Protein AF-A0A424XYY0-F1 (afdb_monomer)

pLDDT: mean 92.68, std 9.15, range [55.0, 98.5]

Sequence (62 aa):
MSIDFHTHVFHPKI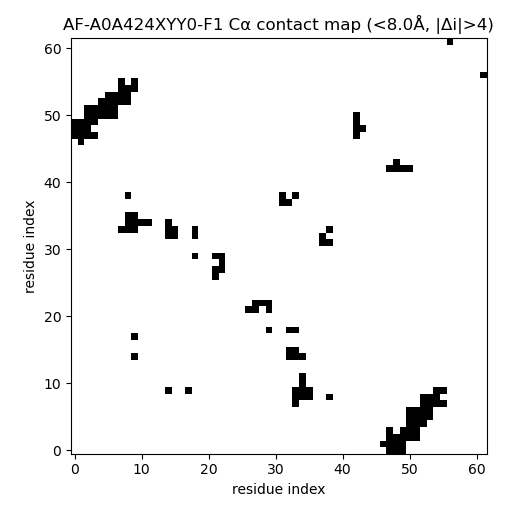ADKVLDQLENHYGIEPVGTGLVDDLLFCLDKAGIDRGVVHTAATSPDQ

Secondary structure (DSSP, 8-state):
--EEEEEE---TTTHHHHHHHHHHHH----SS-SSHHHHHHHHHHHT--EEEEEPPPSSTT-

Solvent-accessible surface area (backbone atoms only — not comparable to full-atom values): 3868 Å² total; per-residue (Å²): 137,44,69,46,79,81,40,67,54,43,60,81,95,47,18,66,64,50,50,54,50,49,22,72,72,70,73,48,85,75,92,68,69,38,34,63,70,52,51,52,51,52,30,58,76,67,70,36,73,43,71,37,74,44,76,78,66,90,47,93,92,94

Foldseek 3Di:
DAEAEDAEADDLVCQVVVQVVCCVVVVDRDPASSHPVRVVV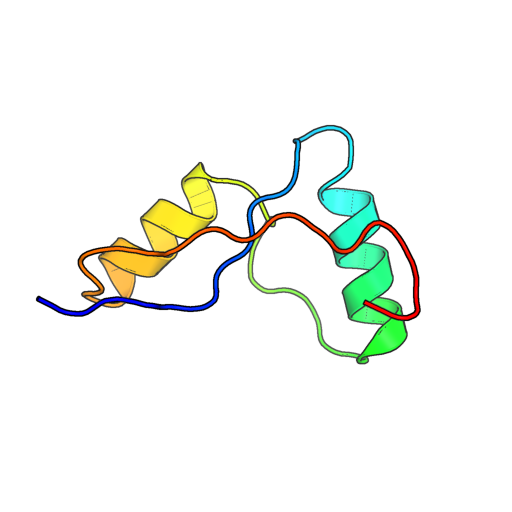VCVVVVHPYYDYDYDDPDPVD

Mean predicted aligned error: 3.43 Å

Structure (mmCIF, N/CA/C/O backbone):
data_AF-A0A424XYY0-F1
#
_entry.id   AF-A0A424XYY0-F1
#
loop_
_atom_site.group_PDB
_atom_site.id
_atom_site.type_symbol
_atom_site.label_atom_id
_atom_site.label_alt_id
_atom_site.label_comp_id
_atom_site.label_asym_id
_atom_site.label_entity_id
_atom_site.label_seq_id
_atom_site.pdbx_PDB_ins_code
_atom_site.Cartn_x
_atom_site.Cartn_y
_atom_site.Cartn_z
_atom_site.occupancy
_atom_site.B_iso_or_equiv
_atom_site.auth_seq_id
_atom_site.auth_comp_id
_atom_site.auth_asym_id
_atom_site.auth_atom_id
_atom_site.pdbx_PDB_model_num
ATOM 1 N N . MET A 1 1 ? -13.683 7.192 15.313 1.00 86.75 1 MET A N 1
ATOM 2 C CA . MET A 1 1 ? -13.597 6.525 14.009 1.00 86.75 1 MET A CA 1
ATOM 3 C C . MET A 1 1 ? -12.569 7.265 13.174 1.00 86.75 1 MET A C 1
ATOM 5 O O . MET A 1 1 ? -12.839 8.396 12.786 1.00 86.75 1 MET A O 1
ATOM 9 N N . SER A 1 2 ? -11.388 6.685 12.994 1.00 97.25 2 SER A N 1
ATOM 10 C CA . SER A 1 2 ? -10.301 7.192 12.152 1.00 97.25 2 SER A CA 1
ATOM 11 C C . SER A 1 2 ? -10.397 6.565 10.761 1.00 97.25 2 SER A C 1
ATOM 13 O O . SER A 1 2 ? -10.652 5.370 10.619 1.00 97.25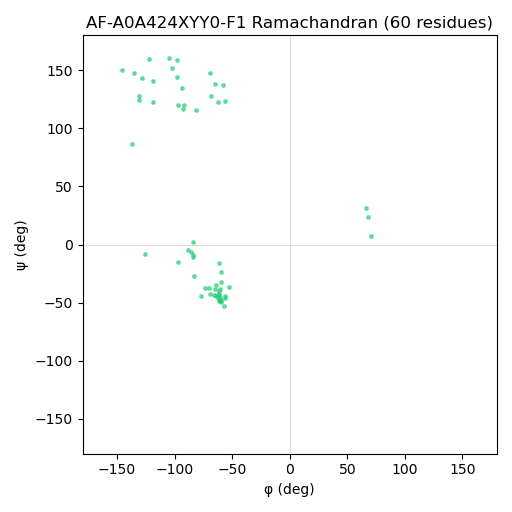 2 SER A O 1
ATOM 15 N N . ILE A 1 3 ? -10.246 7.381 9.719 1.00 98.25 3 ILE A N 1
ATOM 16 C CA . ILE A 1 3 ? -10.339 6.921 8.333 1.00 98.25 3 ILE A CA 1
ATOM 17 C C . ILE A 1 3 ? -9.132 7.452 7.571 1.00 98.25 3 ILE A C 1
ATOM 19 O O . ILE A 1 3 ? -8.924 8.665 7.538 1.00 98.25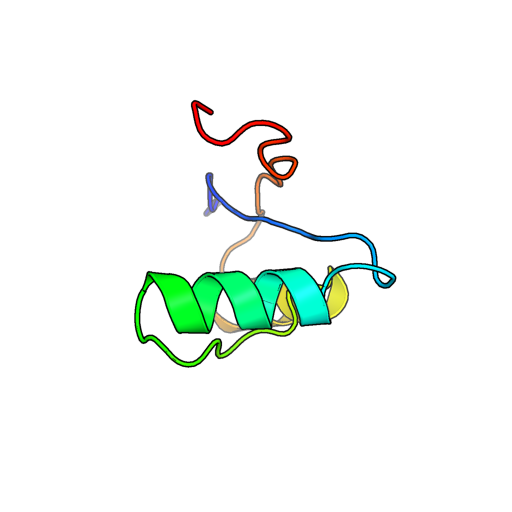 3 ILE A O 1
ATOM 23 N N . ASP A 1 4 ? -8.375 6.554 6.946 1.00 97.94 4 ASP A N 1
ATOM 24 C CA . ASP A 1 4 ? -7.427 6.923 5.901 1.00 97.94 4 ASP A CA 1
ATOM 25 C C . ASP A 1 4 ? -8.192 7.073 4.583 1.00 97.94 4 ASP A C 1
ATOM 27 O O . ASP A 1 4 ? -8.810 6.129 4.081 1.00 97.94 4 ASP A O 1
ATOM 31 N N . PHE A 1 5 ? -8.217 8.291 4.049 1.00 97.06 5 PHE A N 1
ATOM 32 C CA . PHE A 1 5 ? -8.982 8.607 2.848 1.00 97.06 5 PHE A CA 1
ATOM 33 C C . PHE A 1 5 ? -8.229 8.280 1.549 1.00 97.06 5 PHE A C 1
ATOM 35 O O . PHE A 1 5 ? -8.827 8.325 0.471 1.00 97.06 5 PHE A O 1
ATOM 42 N N . HIS A 1 6 ? -6.939 7.942 1.621 1.00 95.62 6 HIS A N 1
ATOM 43 C CA . HIS A 1 6 ? -6.119 7.719 0.436 1.00 95.62 6 HIS A CA 1
ATOM 44 C C . HIS A 1 6 ? -5.233 6.489 0.600 1.00 95.62 6 HIS A C 1
ATOM 46 O O . HIS A 1 6 ? -4.057 6.575 0.937 1.00 95.62 6 HIS A O 1
ATOM 52 N N . THR A 1 7 ? -5.790 5.328 0.265 1.00 95.88 7 THR A N 1
ATOM 53 C CA . THR A 1 7 ? -5.041 4.069 0.194 1.00 95.88 7 THR A CA 1
ATOM 54 C C . THR A 1 7 ? -5.149 3.457 -1.198 1.00 95.88 7 THR A C 1
ATOM 56 O O . THR A 1 7 ? -6.073 3.759 -1.959 1.00 95.88 7 THR A O 1
ATOM 59 N N . HIS A 1 8 ? -4.218 2.567 -1.530 1.00 94.69 8 HIS A N 1
ATOM 60 C CA . HIS A 1 8 ? -4.242 1.801 -2.770 1.00 94.69 8 HIS A CA 1
ATOM 61 C C . HIS A 1 8 ? -4.075 0.312 -2.478 1.00 94.69 8 HIS A C 1
ATOM 63 O O . HIS A 1 8 ? -3.318 -0.080 -1.594 1.00 94.69 8 HIS A O 1
ATOM 69 N N . VAL A 1 9 ? -4.777 -0.509 -3.257 1.00 95.50 9 VAL A N 1
ATOM 70 C CA . VAL A 1 9 ? -4.597 -1.961 -3.318 1.00 95.50 9 VAL A CA 1
ATOM 71 C C . VAL A 1 9 ? -4.502 -2.338 -4.785 1.00 95.50 9 VAL A C 1
ATOM 73 O O . VAL A 1 9 ? -5.373 -1.986 -5.584 1.00 95.50 9 VAL A O 1
ATOM 76 N N . PHE A 1 10 ? -3.456 -3.071 -5.139 1.00 94.19 10 PHE A N 1
ATOM 77 C CA . PHE A 1 10 ? -3.220 -3.526 -6.498 1.00 94.19 10 PHE A CA 1
ATOM 78 C C . PHE A 1 10 ? -3.607 -4.995 -6.650 1.00 94.19 10 PHE A C 1
ATOM 80 O O . PHE A 1 10 ? -3.565 -5.792 -5.713 1.00 94.19 10 PHE A O 1
ATOM 87 N N . HIS A 1 11 ? -3.993 -5.375 -7.867 1.00 94.19 11 HIS A N 1
ATOM 88 C CA . HIS A 1 11 ? -4.236 -6.779 -8.172 1.00 94.19 11 HIS A CA 1
ATOM 89 C C . HIS A 1 11 ? -2.912 -7.566 -8.047 1.00 94.19 11 HIS A C 1
ATOM 91 O O . HIS A 1 11 ? -1.904 -7.099 -8.580 1.00 94.19 11 HIS A O 1
ATOM 97 N N . PRO A 1 12 ? -2.887 -8.783 -7.459 1.00 95.88 12 PRO A N 1
ATOM 98 C CA . PRO A 1 12 ? -1.640 -9.518 -7.200 1.00 95.88 12 PRO A CA 1
ATOM 99 C C . PRO A 1 12 ? -0.726 -9.684 -8.420 1.00 95.88 12 PRO A C 1
ATOM 101 O O . PRO A 1 12 ? 0.484 -9.571 -8.321 1.00 95.88 12 PRO A O 1
ATOM 104 N N . LYS A 1 13 ? -1.312 -9.872 -9.610 1.00 95.94 13 LYS A N 1
ATOM 105 C CA . LYS A 1 13 ? -0.567 -9.977 -10.883 1.00 95.94 13 LYS A CA 1
ATOM 106 C C . LYS A 1 13 ? 0.250 -8.735 -11.274 1.00 95.94 13 LYS A C 1
ATOM 108 O O . LYS A 1 13 ? 1.038 -8.836 -12.208 1.00 95.94 13 LYS A O 1
ATOM 113 N N . ILE A 1 14 ? 0.005 -7.574 -10.664 1.00 93.56 14 ILE A N 1
ATOM 114 C CA . ILE A 1 14 ? 0.680 -6.316 -11.015 1.00 93.56 14 ILE A CA 1
ATOM 115 C C . ILE A 1 14 ? 1.348 -5.623 -9.824 1.00 93.56 14 ILE A C 1
ATOM 117 O O . ILE A 1 14 ? 2.038 -4.639 -10.058 1.00 93.56 14 ILE A O 1
ATOM 121 N N . ALA A 1 15 ? 1.143 -6.093 -8.588 1.00 94.88 15 ALA A N 1
ATOM 122 C CA . ALA A 1 15 ? 1.592 -5.398 -7.381 1.00 94.88 15 ALA A CA 1
ATOM 123 C C . ALA A 1 15 ? 3.108 -5.145 -7.395 1.00 94.88 15 ALA A C 1
ATOM 125 O O . ALA A 1 15 ? 3.513 -3.988 -7.355 1.00 94.88 15 ALA A O 1
ATOM 126 N N . ASP A 1 16 ? 3.914 -6.189 -7.604 1.00 95.88 16 ASP A N 1
ATOM 127 C CA . ASP A 1 16 ? 5.381 -6.083 -7.653 1.00 95.88 16 ASP A CA 1
ATOM 128 C C . ASP A 1 16 ? 5.849 -5.076 -8.713 1.00 95.88 16 ASP A C 1
ATOM 130 O O . ASP A 1 16 ? 6.624 -4.171 -8.430 1.00 95.88 16 ASP A O 1
ATOM 134 N N . LYS A 1 17 ? 5.281 -5.150 -9.924 1.00 94.56 17 LYS A N 1
ATOM 135 C CA . LYS A 1 17 ? 5.602 -4.211 -11.008 1.00 94.56 17 LYS A CA 1
ATOM 136 C C . LYS A 1 17 ? 5.270 -2.762 -10.636 1.00 94.56 17 LYS A C 1
ATOM 138 O O . LYS A 1 17 ? 5.976 -1.846 -11.053 1.00 94.56 17 LYS A O 1
ATOM 143 N N . VAL A 1 18 ? 4.162 -2.540 -9.928 1.00 92.94 18 VAL A N 1
ATOM 144 C CA . VAL A 1 18 ? 3.768 -1.199 -9.482 1.00 92.94 18 VAL A CA 1
ATOM 145 C C . VAL A 1 18 ? 4.728 -0.698 -8.406 1.00 92.94 18 VAL A C 1
ATOM 147 O O . VAL A 1 18 ? 5.150 0.451 -8.488 1.00 92.94 18 VAL A O 1
ATOM 150 N N . LEU A 1 19 ? 5.113 -1.541 -7.446 1.00 94.81 19 LEU A N 1
ATOM 151 C CA . LEU A 1 19 ? 6.099 -1.187 -6.424 1.00 94.81 19 LEU A CA 1
ATOM 152 C C . LEU A 1 19 ? 7.448 -0.826 -7.045 1.00 94.81 19 LEU A C 1
ATOM 154 O O . LEU A 1 19 ? 7.955 0.255 -6.760 1.00 94.81 19 LEU A O 1
ATOM 158 N N . ASP A 1 20 ? 7.951 -1.644 -7.973 1.00 95.94 20 ASP A N 1
ATOM 159 C CA . ASP A 1 20 ? 9.181 -1.357 -8.717 1.00 95.94 20 ASP A CA 1
ATOM 160 C C . ASP A 1 20 ? 9.087 0.000 -9.429 1.00 95.94 20 ASP A C 1
ATOM 162 O O . ASP A 1 20 ? 10.021 0.802 -9.416 1.00 95.94 20 ASP A O 1
ATOM 166 N N . GLN A 1 21 ? 7.953 0.292 -10.074 1.00 93.00 21 GLN A N 1
ATOM 167 C CA . GLN A 1 21 ? 7.749 1.571 -10.752 1.00 93.00 21 GLN A CA 1
ATOM 168 C C . GLN A 1 21 ? 7.754 2.749 -9.766 1.00 93.00 21 GLN A C 1
ATOM 170 O O . GLN A 1 21 ? 8.360 3.779 -10.064 1.00 93.00 21 GLN A O 1
ATOM 175 N N . LEU A 1 22 ? 7.077 2.617 -8.622 1.00 92.50 22 LEU A N 1
ATOM 176 C CA . LEU A 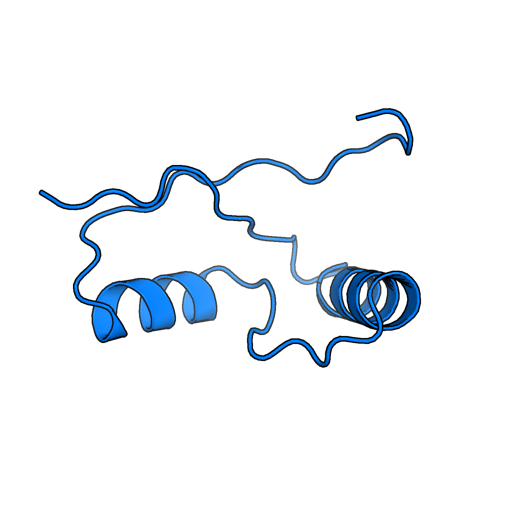1 22 ? 7.000 3.657 -7.594 1.00 92.50 22 LEU A CA 1
ATOM 177 C C . LEU A 1 22 ? 8.368 3.909 -6.957 1.00 92.50 22 LEU A C 1
ATOM 179 O O . LEU A 1 22 ? 8.762 5.066 -6.818 1.00 92.50 22 LEU A O 1
ATOM 183 N N . GLU A 1 23 ? 9.112 2.850 -6.644 1.00 96.38 23 GLU A N 1
ATOM 184 C CA . GLU A 1 23 ? 10.474 2.945 -6.125 1.00 96.38 23 GLU A CA 1
ATOM 185 C C . GLU A 1 23 ? 11.387 3.663 -7.118 1.00 96.38 23 GLU A C 1
ATOM 187 O O . GLU A 1 23 ? 12.049 4.632 -6.759 1.00 96.38 23 GLU A O 1
ATOM 192 N N . ASN A 1 24 ? 11.367 3.262 -8.392 1.00 96.25 24 ASN A N 1
ATOM 193 C CA . ASN A 1 24 ? 12.182 3.899 -9.426 1.00 96.25 24 ASN A CA 1
ATOM 194 C C . ASN A 1 24 ? 11.795 5.369 -9.670 1.00 96.25 24 ASN A C 1
ATOM 196 O O . ASN A 1 24 ? 12.658 6.187 -9.984 1.00 96.25 24 ASN A O 1
ATOM 200 N N . HIS A 1 25 ? 10.508 5.713 -9.562 1.00 93.25 25 HIS A N 1
ATOM 201 C CA . HIS A 1 25 ? 10.024 7.073 -9.805 1.00 93.25 25 HIS A CA 1
ATOM 202 C C . HIS A 1 25 ? 10.316 8.021 -8.635 1.00 93.25 25 HIS A C 1
ATOM 204 O O . HIS A 1 25 ? 10.748 9.152 -8.860 1.00 93.25 25 HIS A O 1
ATOM 210 N N . TYR A 1 26 ? 10.082 7.574 -7.399 1.00 93.25 26 TYR A N 1
ATOM 211 C CA . TYR A 1 26 ? 10.225 8.406 -6.201 1.00 93.25 26 TYR A CA 1
ATOM 212 C C . TYR A 1 26 ? 11.572 8.233 -5.486 1.00 93.25 26 TYR A C 1
ATOM 214 O O . TYR A 1 26 ? 11.923 9.070 -4.657 1.00 93.25 26 TYR A O 1
ATOM 222 N N . GLY A 1 27 ? 12.333 7.179 -5.790 1.00 96.06 27 GLY A N 1
ATOM 223 C CA . GLY A 1 27 ? 13.576 6.828 -5.097 1.00 96.06 27 GLY A CA 1
ATOM 224 C C . GLY A 1 27 ? 13.363 6.378 -3.648 1.00 96.06 27 GLY A C 1
ATOM 225 O O . GLY A 1 27 ? 14.262 6.544 -2.826 1.00 96.06 27 GLY A O 1
ATOM 226 N N . ILE A 1 28 ? 12.166 5.882 -3.315 1.00 95.31 28 ILE A N 1
ATOM 227 C CA . ILE A 1 28 ? 11.782 5.470 -1.959 1.00 95.31 28 ILE A CA 1
ATOM 228 C C . ILE A 1 28 ? 11.450 3.983 -1.980 1.00 95.31 28 ILE A C 1
ATOM 230 O O . ILE A 1 28 ? 10.539 3.573 -2.696 1.00 95.31 28 ILE A O 1
ATOM 234 N N . GLU A 1 29 ? 12.157 3.210 -1.156 1.00 96.00 29 GLU A N 1
ATOM 235 C CA . GLU A 1 29 ? 11.899 1.783 -0.967 1.00 96.00 29 GLU A CA 1
ATOM 236 C C . GLU A 1 29 ? 10.485 1.569 -0.387 1.00 96.00 29 GLU A C 1
ATOM 238 O O . GLU A 1 29 ? 10.162 2.116 0.680 1.00 96.00 29 GLU A O 1
ATOM 243 N N . PRO A 1 30 ? 9.613 0.803 -1.065 1.00 94.69 30 PRO A N 1
ATOM 244 C CA . PRO A 1 30 ? 8.282 0.514 -0.561 1.00 94.69 30 PRO A CA 1
ATOM 245 C C . PRO A 1 30 ? 8.339 -0.380 0.680 1.00 94.69 30 PRO A C 1
ATOM 247 O O . PRO A 1 30 ? 8.923 -1.457 0.672 1.00 94.69 30 PRO A O 1
ATOM 250 N N . VAL A 1 31 ? 7.671 0.046 1.753 1.00 94.50 31 VAL A N 1
ATOM 251 C CA . VAL A 1 31 ? 7.559 -0.751 2.990 1.00 94.50 31 VAL A CA 1
ATOM 252 C C . VAL A 1 31 ? 6.433 -1.788 2.897 1.00 94.50 31 VAL A C 1
ATOM 254 O O . VAL A 1 31 ? 6.484 -2.815 3.571 1.00 94.50 31 VAL A O 1
ATOM 257 N N . GLY A 1 32 ? 5.411 -1.510 2.083 1.00 95.00 32 GLY A N 1
ATOM 258 C CA . GLY A 1 32 ? 4.248 -2.373 1.895 1.00 95.00 32 GLY A CA 1
ATOM 259 C C . GLY A 1 32 ? 4.269 -3.135 0.571 1.00 95.00 32 GLY A C 1
ATOM 260 O O . GLY A 1 32 ? 4.917 -2.738 -0.392 1.00 95.00 32 GLY A O 1
ATOM 261 N N . THR A 1 33 ? 3.487 -4.208 0.514 1.00 97.00 33 THR A N 1
ATOM 262 C CA . THR A 1 33 ? 3.365 -5.128 -0.634 1.00 97.00 33 THR A CA 1
ATOM 263 C C . THR A 1 33 ? 2.373 -4.652 -1.699 1.00 97.00 33 THR A C 1
ATOM 265 O O . THR A 1 33 ? 2.269 -5.241 -2.773 1.00 97.00 33 THR A O 1
ATOM 268 N N . GLY A 1 34 ? 1.584 -3.617 -1.399 1.00 95.25 34 GLY A N 1
ATOM 269 C CA . GLY A 1 34 ? 0.495 -3.162 -2.267 1.00 95.25 34 GLY A CA 1
ATOM 270 C C . GLY A 1 34 ? -0.711 -4.112 -2.322 1.00 95.25 34 GLY A C 1
ATOM 271 O O . GLY A 1 34 ? -1.618 -3.893 -3.125 1.00 95.25 34 GLY A O 1
ATOM 272 N N . LEU A 1 35 ? -0.743 -5.155 -1.484 1.00 97.19 35 LEU A N 1
ATOM 273 C CA . LEU A 1 35 ? -1.842 -6.118 -1.378 1.00 97.19 35 LEU A CA 1
ATOM 274 C C . LEU A 1 35 ? -2.789 -5.780 -0.220 1.00 97.19 35 LEU A C 1
ATOM 276 O O . LEU A 1 35 ? -2.424 -5.107 0.742 1.00 97.19 35 LEU A O 1
ATOM 280 N N . VAL A 1 36 ? -4.021 -6.292 -0.300 1.00 97.19 36 VAL A N 1
ATOM 281 C CA . VAL A 1 36 ? -5.075 -5.999 0.685 1.00 97.19 36 VAL A CA 1
ATOM 282 C C . VAL A 1 36 ? -4.719 -6.466 2.097 1.00 97.19 36 VAL A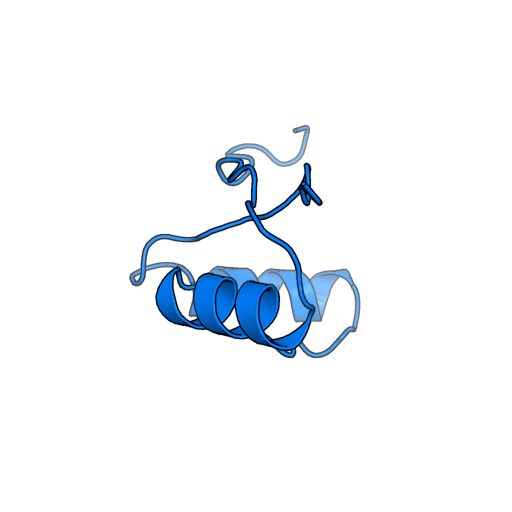 C 1
ATOM 284 O O . VAL A 1 36 ? -4.976 -5.737 3.050 1.00 97.19 36 VAL A O 1
ATOM 287 N N . ASP A 1 37 ? -4.102 -7.640 2.238 1.00 98.19 37 ASP A N 1
ATOM 288 C CA . ASP A 1 37 ? -3.788 -8.213 3.552 1.00 98.19 37 ASP A CA 1
ATOM 289 C C . ASP A 1 37 ? -2.776 -7.347 4.311 1.00 98.19 37 ASP A C 1
ATOM 291 O O . ASP A 1 37 ? -2.910 -7.120 5.512 1.00 98.19 37 ASP A O 1
ATOM 295 N N . ASP A 1 38 ? -1.803 -6.801 3.586 1.00 98.06 38 ASP A N 1
ATOM 296 C CA . ASP A 1 38 ? -0.787 -5.914 4.138 1.00 98.06 38 ASP A CA 1
ATOM 297 C C . ASP A 1 38 ? -1.347 -4.523 4.466 1.00 98.06 38 ASP A C 1
ATOM 299 O O . ASP A 1 38 ? -1.034 -3.962 5.517 1.00 98.06 38 ASP A O 1
ATOM 303 N N . LEU A 1 39 ? -2.261 -3.996 3.638 1.00 97.44 39 LEU A N 1
ATOM 304 C CA . LEU A 1 39 ? -2.988 -2.767 3.966 1.00 97.44 39 LEU A CA 1
ATOM 305 C C . LEU A 1 39 ? -3.794 -2.934 5.261 1.00 97.44 39 LEU A C 1
ATOM 307 O O . LEU A 1 39 ? -3.721 -2.081 6.143 1.00 97.44 39 LEU A O 1
ATOM 311 N N . LEU A 1 40 ? -4.547 -4.029 5.398 1.00 98.19 40 LEU A N 1
ATOM 312 C CA . LEU A 1 40 ? -5.341 -4.300 6.599 1.00 98.19 40 LEU A CA 1
ATOM 313 C C . LEU A 1 40 ? -4.456 -4.432 7.843 1.00 98.19 40 LEU A C 1
ATOM 315 O O . LEU A 1 40 ? -4.782 -3.858 8.882 1.00 98.19 40 LEU A O 1
ATOM 319 N N . PHE A 1 41 ? -3.321 -5.126 7.728 1.00 98.38 41 PHE A N 1
ATOM 320 C CA . PHE A 1 41 ? -2.335 -5.220 8.802 1.00 98.38 41 PHE A CA 1
ATOM 321 C C . PHE A 1 41 ? -1.778 -3.844 9.199 1.00 98.38 41 PHE A C 1
ATOM 323 O O . PHE A 1 41 ? -1.702 -3.523 10.387 1.00 98.38 41 PHE A O 1
ATOM 330 N N . CYS A 1 42 ? -1.424 -3.006 8.222 1.00 97.94 42 CYS A N 1
ATOM 331 C CA . CYS A 1 42 ? -0.937 -1.651 8.472 1.00 97.94 42 CYS A CA 1
ATOM 332 C C . CYS A 1 42 ? -1.987 -0.768 9.162 1.00 97.94 42 CYS A C 1
ATOM 334 O O . CYS A 1 42 ? -1.649 -0.062 10.114 1.00 97.94 42 CYS A O 1
ATOM 336 N N . LEU A 1 43 ? -3.249 -0.822 8.719 1.00 98.06 43 LEU A N 1
ATOM 337 C CA . LEU A 1 43 ? -4.349 -0.060 9.320 1.00 98.06 43 LEU A CA 1
ATOM 338 C C . LEU A 1 43 ? -4.582 -0.467 10.783 1.00 98.06 43 LEU A C 1
ATOM 340 O O . LEU A 1 43 ? -4.662 0.407 11.648 1.00 98.06 43 LEU A O 1
ATOM 344 N N . ASP A 1 44 ? -4.613 -1.772 11.071 1.00 98.19 44 ASP A N 1
ATOM 345 C CA . ASP A 1 44 ? -4.771 -2.301 12.433 1.00 98.19 44 ASP A CA 1
ATOM 346 C C . ASP A 1 44 ? -3.618 -1.855 13.343 1.00 98.19 44 ASP A C 1
ATOM 348 O O . ASP A 1 44 ? -3.833 -1.259 14.401 1.00 98.19 44 ASP A O 1
ATOM 352 N N . LYS A 1 45 ? -2.375 -2.020 12.873 1.00 98.06 45 LYS A N 1
ATOM 353 C CA . LYS A 1 45 ? -1.170 -1.590 13.595 1.00 98.06 45 LYS A CA 1
ATOM 354 C C . LYS A 1 45 ? -1.155 -0.083 13.881 1.00 98.06 45 LYS A C 1
ATOM 356 O O . LYS A 1 45 ? -0.601 0.337 14.897 1.00 98.06 45 LYS A O 1
ATOM 361 N N . ALA A 1 46 ? -1.731 0.727 12.995 1.00 97.31 46 ALA A N 1
ATOM 362 C CA . ALA A 1 46 ? -1.806 2.180 13.131 1.00 97.31 46 ALA A CA 1
ATOM 363 C C . ALA A 1 46 ? -3.013 2.669 13.958 1.00 97.31 46 ALA A C 1
ATOM 365 O O . ALA A 1 46 ? -3.110 3.866 14.230 1.00 97.31 46 ALA A O 1
ATOM 366 N N . GLY A 1 47 ? -3.937 1.786 14.355 1.00 98.06 47 GLY A N 1
ATOM 367 C CA . GLY A 1 47 ? -5.189 2.185 15.005 1.00 98.06 47 GLY A CA 1
ATOM 368 C C . GLY A 1 47 ? -6.126 2.972 14.076 1.00 98.06 47 GLY A C 1
ATOM 369 O O . GLY A 1 47 ? -6.848 3.867 14.530 1.00 98.06 47 GLY A O 1
ATOM 370 N N . ILE A 1 48 ? -6.087 2.685 12.768 1.00 98.50 48 ILE A N 1
ATOM 371 C CA . ILE A 1 48 ? -6.964 3.289 11.761 1.00 98.50 48 ILE A CA 1
ATOM 372 C C . ILE A 1 48 ? -8.144 2.356 11.495 1.00 98.50 48 ILE A C 1
ATOM 374 O O . ILE A 1 48 ? -7.967 1.230 11.041 1.00 98.50 48 ILE A O 1
ATOM 378 N N . ASP A 1 49 ? -9.366 2.832 11.741 1.00 98.31 49 ASP A N 1
ATOM 379 C CA . ASP A 1 49 ? -10.550 1.974 11.668 1.00 98.31 49 ASP A CA 1
ATOM 380 C C . ASP A 1 49 ? -10.894 1.550 10.233 1.00 98.31 49 ASP A C 1
ATOM 382 O O . ASP A 1 49 ? -11.396 0.444 10.025 1.00 98.31 49 ASP A O 1
ATOM 386 N N . ARG A 1 50 ? -10.721 2.431 9.237 1.00 97.81 50 ARG A N 1
ATOM 387 C CA . ARG A 1 50 ? -11.081 2.169 7.829 1.00 97.81 50 ARG A CA 1
ATOM 388 C C . ARG A 1 50 ? -10.113 2.841 6.857 1.00 97.81 50 ARG A C 1
ATOM 390 O O . ARG A 1 50 ? -9.614 3.925 7.135 1.00 97.81 50 ARG A O 1
ATOM 397 N N . GLY A 1 51 ? -9.942 2.235 5.684 1.00 97.31 51 GLY A N 1
ATOM 398 C CA . GLY A 1 51 ? -9.252 2.827 4.538 1.00 97.31 51 GLY A CA 1
ATOM 399 C C . GLY A 1 51 ? -10.184 2.957 3.333 1.00 97.31 51 GLY A C 1
ATOM 400 O O . GLY A 1 51 ? -10.992 2.063 3.071 1.00 97.31 51 GLY A O 1
ATOM 401 N N . VAL A 1 52 ? -10.081 4.065 2.601 1.00 97.69 52 VAL A N 1
ATOM 402 C CA . VAL A 1 52 ? -10.712 4.239 1.287 1.00 97.69 52 VAL A CA 1
ATOM 403 C C . VAL A 1 52 ? -9.707 3.825 0.220 1.00 97.69 52 VAL A C 1
ATOM 405 O O . VAL A 1 52 ? -8.640 4.429 0.097 1.00 97.69 52 VAL A O 1
ATOM 408 N N . VAL A 1 53 ? -10.038 2.772 -0.530 1.00 96.19 53 VAL A N 1
ATOM 409 C CA . VAL A 1 53 ? -9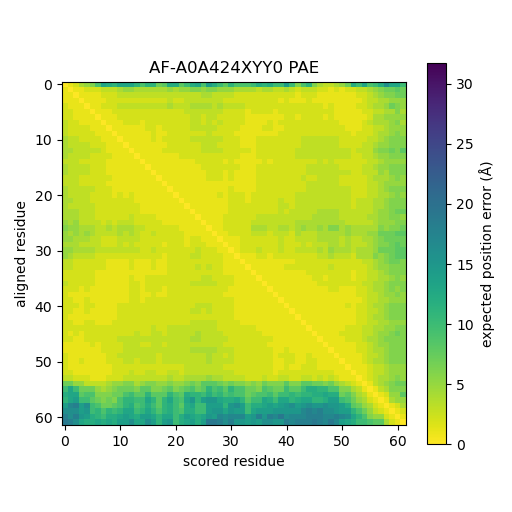.172 2.217 -1.576 1.00 96.19 53 VAL A CA 1
ATOM 410 C C . VAL A 1 53 ? -9.496 2.870 -2.913 1.00 96.19 53 VAL A C 1
ATOM 412 O O . VAL A 1 53 ? -10.611 2.738 -3.420 1.00 96.19 53 VAL A O 1
ATOM 415 N N . HIS A 1 54 ? -8.501 3.527 -3.502 1.00 91.94 54 HIS A N 1
ATOM 416 C CA . HIS A 1 54 ? -8.577 4.086 -4.848 1.00 91.94 54 HIS A CA 1
ATOM 417 C C . HIS A 1 54 ? -7.935 3.144 -5.862 1.00 91.94 54 HIS A C 1
ATOM 419 O O . HIS A 1 54 ? -6.917 2.497 -5.595 1.00 91.94 54 HIS A O 1
ATOM 425 N N . THR A 1 55 ? -8.513 3.091 -7.058 1.00 84.31 55 THR A N 1
ATOM 426 C CA . THR A 1 55 ? -7.937 2.352 -8.183 1.00 84.31 55 THR A CA 1
ATOM 427 C C . THR A 1 55 ? -6.667 3.033 -8.679 1.00 84.31 55 THR A C 1
ATOM 429 O O . THR A 1 55 ? -6.574 4.258 -8.660 1.00 84.31 55 THR A O 1
ATOM 432 N N . ALA A 1 56 ? -5.708 2.244 -9.165 1.00 76.56 56 ALA A N 1
ATOM 433 C CA . ALA A 1 56 ? -4.528 2.785 -9.828 1.00 76.56 56 ALA A CA 1
ATOM 434 C C . ALA A 1 56 ? -4.933 3.645 -11.036 1.00 76.56 56 ALA A C 1
ATOM 436 O O . ALA A 1 56 ? -5.793 3.240 -11.824 1.00 76.56 56 ALA A O 1
ATOM 437 N N . ALA A 1 57 ? -4.284 4.797 -11.189 1.00 73.31 57 ALA A N 1
ATOM 438 C CA . ALA A 1 57 ? -4.385 5.616 -12.386 1.00 73.31 57 ALA A CA 1
ATOM 439 C C . ALA A 1 57 ? -3.989 4.786 -13.618 1.00 73.31 57 ALA A C 1
ATOM 441 O O . ALA A 1 57 ? -2.902 4.210 -13.680 1.00 73.31 57 ALA A O 1
ATOM 442 N N . THR A 1 58 ? -4.881 4.693 -14.606 1.00 72.56 58 THR A N 1
ATOM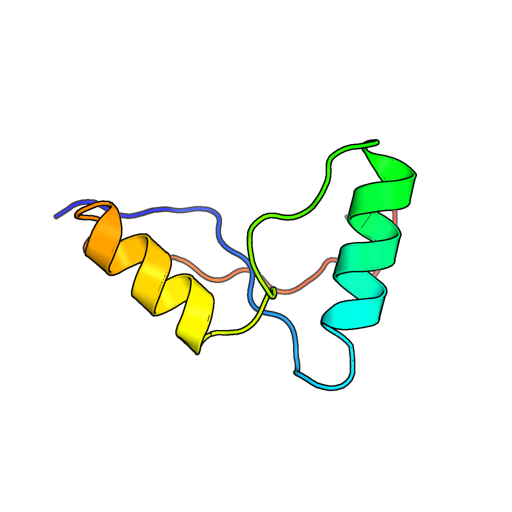 443 C CA . THR A 1 58 ? -4.621 3.947 -15.851 1.00 72.56 58 THR A CA 1
ATOM 444 C C . THR A 1 58 ? -3.944 4.795 -16.928 1.00 72.56 58 THR A C 1
ATOM 446 O O . THR A 1 58 ? -3.605 4.271 -17.988 1.00 72.56 58 THR A O 1
ATOM 449 N N . SER A 1 59 ? -3.747 6.091 -16.681 1.00 71.81 59 SER A N 1
ATOM 450 C CA . SER A 1 59 ? -3.025 7.014 -17.560 1.00 71.81 59 SER A CA 1
ATOM 451 C C . SER A 1 59 ? -2.063 7.888 -16.752 1.00 71.81 59 SER A C 1
ATOM 453 O O . SER A 1 59 ? -2.410 8.241 -15.629 1.00 71.81 59 SER A O 1
ATOM 455 N N . PRO A 1 60 ? -0.907 8.291 -17.311 1.00 63.59 60 PRO A N 1
ATOM 456 C CA . PRO A 1 60 ? 0.067 9.139 -16.613 1.00 63.59 60 PRO A CA 1
ATOM 457 C C . PRO A 1 60 ? -0.468 10.508 -16.165 1.00 63.59 60 PRO A C 1
ATOM 459 O O . PRO A 1 60 ? 0.094 11.103 -15.255 1.00 63.59 60 PRO A O 1
ATOM 462 N N . ASP A 1 61 ? -1.524 11.010 -16.813 1.00 69.00 61 ASP A N 1
ATOM 463 C CA . ASP A 1 61 ? -2.131 12.319 -16.531 1.00 69.00 61 ASP A CA 1
ATOM 464 C C . ASP A 1 61 ? -3.153 12.301 -15.370 1.00 69.00 61 ASP A C 1
ATOM 466 O O . ASP A 1 61 ? -3.820 13.309 -15.126 1.00 69.00 61 ASP A O 1
ATOM 470 N N . GLN A 1 62 ? -3.352 11.148 -14.718 1.00 55.00 62 GLN A N 1
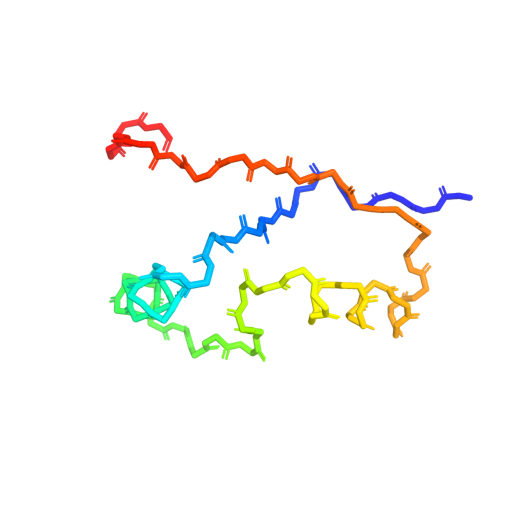ATOM 471 C CA . GLN A 1 62 ? -4.332 10.925 -13.642 1.00 55.00 62 GLN A CA 1
ATOM 472 C C . GLN A 1 62 ? -3.658 10.818 -12.276 1.00 55.00 62 GLN A C 1
ATOM 474 O O . GLN A 1 62 ? -2.604 10.151 -12.192 1.00 55.00 62 GLN A O 1
#

Nearest PDB structures (foldseek):
  8wiw-assembly1_h  TM=4.441E-01  e=9.495E+00  Salmonella enterica subsp. enterica serovar Typhimurium str. LT2
  7md3-assembly1_G  TM=2.939E-01  e=9.495E+00  Saccharomyces cerevisiae
  2ox6-assembly2_C  TM=2.932E-01  e=8.871E+00  Shewanella oneidensis MR-1

Radius of gyration: 12.31 Å; Cα contacts (8 Å, |Δi|>4): 72; chains: 1; bounding box: 27×22×33 Å